Protein AF-A0A5B6ZWJ5-F1 (afdb_monomer)

Solvent-accessible surface area (backbone atoms only — not comparable to full-atom values): 5854 Å² total; per-residue (Å²): 135,49,71,37,37,60,57,51,53,51,52,49,55,54,39,75,76,37,49,69,62,51,33,50,21,36,33,66,34,54,74,64,79,86,62,72,54,64,70,60,48,50,61,48,58,76,70,50,56,62,32,55,70,60,19,50,56,49,48,58,53,47,57,58,23,60,80,50,76,51,56,51,50,60,59,69,78,40,70,85,66,88,77,86,80,52,45,50,64,77,91,28,43,79,43,54,72,72,73,85

InterPro domains:
  IPR004993 GH3 family [PTHR31901] (2-100)

Structure (mmCIF, N/CA/C/O backbone):
data_AF-A0A5B6ZWJ5-F1
#
_entry.id   AF-A0A5B6ZWJ5-F1
#
loop_
_atom_site.group_PDB
_atom_site.id
_atom_site.type_symbol
_atom_site.label_atom_id
_atom_site.label_alt_id
_atom_site.label_comp_id
_atom_site.label_asym_id
_atom_site.label_entity_id
_atom_site.label_seq_id
_atom_site.pdbx_PDB_ins_code
_atom_site.Cartn_x
_atom_site.Cartn_y
_atom_site.Cartn_z
_atom_site.occupancy
_atom_site.B_iso_or_equiv
_atom_site.auth_seq_id
_atom_site.auth_comp_id
_atom_site.auth_asym_id
_atom_site.auth_atom_id
_atom_site.pdbx_PDB_model_num
ATOM 1 N N . THR A 1 1 ? 0.733 11.813 -6.912 1.00 59.22 1 THR A N 1
ATOM 2 C CA . THR A 1 1 ? 1.375 11.073 -8.016 1.00 59.22 1 THR A CA 1
ATOM 3 C C . THR A 1 1 ? 2.796 10.754 -7.587 1.00 59.22 1 THR A C 1
ATOM 5 O O . THR A 1 1 ? 3.380 11.565 -6.878 1.00 59.22 1 THR A O 1
ATOM 8 N N . SER A 1 2 ? 3.343 9.592 -7.946 1.00 80.69 2 SER A N 1
ATOM 9 C CA . SER A 1 2 ? 4.737 9.248 -7.623 1.00 80.69 2 SER A CA 1
ATOM 10 C C . SER A 1 2 ? 5.616 9.512 -8.837 1.00 80.69 2 SER A C 1
ATOM 12 O O . SER A 1 2 ? 5.541 8.786 -9.827 1.00 80.69 2 SER A O 1
ATOM 14 N N . THR A 1 3 ? 6.435 10.561 -8.772 1.00 90.50 3 THR A N 1
ATOM 15 C CA . THR A 1 3 ? 7.242 11.019 -9.913 1.00 90.50 3 THR A CA 1
ATOM 16 C C . THR A 1 3 ? 8.244 9.968 -10.385 1.00 90.50 3 THR A C 1
ATOM 18 O O . THR A 1 3 ? 8.431 9.825 -11.586 1.00 90.50 3 THR A O 1
ATOM 21 N N . PHE A 1 4 ? 8.839 9.194 -9.474 1.00 94.12 4 PHE A N 1
ATOM 22 C CA . PHE A 1 4 ? 9.875 8.208 -9.790 1.00 94.12 4 PHE A CA 1
ATOM 23 C C . PHE A 1 4 ? 9.508 6.801 -9.317 1.00 94.12 4 PHE A C 1
ATOM 25 O O . PHE A 1 4 ? 8.923 6.639 -8.242 1.00 94.12 4 PHE A O 1
ATOM 32 N N . ALA A 1 5 ? 9.929 5.783 -10.079 1.00 92.88 5 ALA A N 1
ATOM 33 C CA . ALA A 1 5 ? 9.702 4.370 -9.756 1.00 92.88 5 ALA A CA 1
ATOM 34 C C . ALA A 1 5 ? 10.183 4.007 -8.341 1.00 92.88 5 ALA A C 1
ATOM 36 O O . ALA A 1 5 ? 9.525 3.251 -7.630 1.00 92.88 5 ALA A O 1
ATOM 37 N N . TYR A 1 6 ? 11.292 4.611 -7.905 1.00 93.38 6 TYR A N 1
ATOM 38 C CA . TYR A 1 6 ? 11.819 4.459 -6.550 1.00 93.38 6 TYR A CA 1
ATOM 39 C C . TYR A 1 6 ? 10.780 4.764 -5.464 1.00 93.38 6 TYR A C 1
ATOM 41 O O . TYR A 1 6 ? 10.645 3.994 -4.519 1.00 93.38 6 TYR A O 1
ATOM 49 N N . SER A 1 7 ? 10.020 5.855 -5.604 1.00 93.81 7 SER A N 1
ATOM 50 C CA . SER A 1 7 ? 9.019 6.257 -4.611 1.00 93.81 7 SER A CA 1
ATOM 51 C C . SER A 1 7 ? 7.901 5.224 -4.475 1.00 93.81 7 SER A C 1
ATOM 53 O O . SER A 1 7 ? 7.386 5.028 -3.381 1.00 93.81 7 SER A O 1
ATOM 55 N N . ILE A 1 8 ? 7.548 4.542 -5.569 1.00 94.06 8 ILE A N 1
ATOM 56 C CA . ILE A 1 8 ? 6.551 3.465 -5.557 1.00 94.06 8 ILE A CA 1
ATOM 57 C C . ILE A 1 8 ? 7.114 2.235 -4.842 1.00 94.06 8 ILE A C 1
ATOM 59 O O . ILE A 1 8 ? 6.454 1.687 -3.969 1.00 94.06 8 ILE A O 1
ATOM 63 N N . VAL A 1 9 ? 8.359 1.852 -5.143 1.00 93.75 9 VAL A N 1
ATOM 64 C CA . VAL A 1 9 ? 9.037 0.743 -4.450 1.00 93.75 9 VAL A CA 1
ATOM 65 C C . VAL A 1 9 ? 9.132 1.004 -2.944 1.00 93.75 9 VAL A C 1
ATOM 67 O O . VAL A 1 9 ? 8.920 0.092 -2.155 1.00 93.75 9 VAL A O 1
ATOM 70 N N . GLN A 1 10 ? 9.425 2.239 -2.528 1.00 94.44 10 GLN A N 1
ATOM 71 C CA . GLN A 1 10 ? 9.439 2.590 -1.104 1.00 94.44 10 GLN A CA 1
ATOM 72 C C . GLN A 1 10 ? 8.048 2.513 -0.475 1.00 94.44 10 GLN A C 1
ATOM 74 O O . GLN A 1 10 ? 7.922 2.017 0.637 1.00 94.44 10 GLN A O 1
ATOM 79 N N . ALA A 1 11 ? 7.007 2.952 -1.187 1.00 94.56 11 ALA A N 1
ATOM 80 C CA . ALA A 1 11 ? 5.638 2.845 -0.694 1.00 94.56 11 ALA A CA 1
ATOM 81 C C . ALA A 1 11 ? 5.219 1.383 -0.472 1.00 94.56 11 ALA A C 1
ATOM 83 O O . ALA A 1 11 ? 4.606 1.092 0.550 1.00 94.56 11 ALA A O 1
ATOM 84 N N . PHE A 1 12 ? 5.583 0.468 -1.378 1.00 94.56 12 PHE A N 1
ATOM 85 C CA . PHE A 1 12 ? 5.301 -0.958 -1.191 1.00 94.56 12 PHE A CA 1
ATOM 86 C C . PHE A 1 12 ? 6.113 -1.570 -0.056 1.00 94.56 12 PHE A C 1
ATOM 88 O O . PHE A 1 12 ? 5.522 -2.226 0.783 1.00 94.56 12 PHE A O 1
ATOM 95 N N . ARG A 1 13 ? 7.397 -1.237 0.087 1.00 94.19 13 ARG A N 1
ATOM 96 C CA . ARG A 1 13 ? 8.182 -1.674 1.256 1.00 94.19 13 ARG A CA 1
ATOM 97 C C . ARG A 1 13 ? 7.564 -1.239 2.582 1.00 94.19 13 ARG A 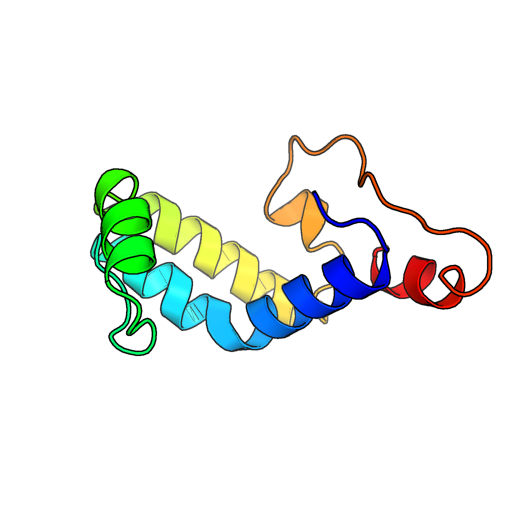C 1
ATOM 99 O O . ARG A 1 13 ? 7.479 -2.020 3.515 1.00 94.19 13 ARG A O 1
ATOM 106 N N . SER A 1 14 ? 7.096 0.006 2.668 1.00 95.12 14 SE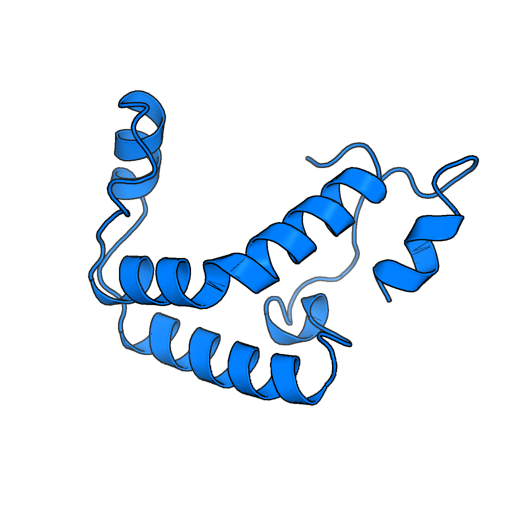R A N 1
ATOM 107 C CA . SER A 1 14 ? 6.371 0.460 3.858 1.00 95.12 14 SER A CA 1
ATOM 108 C C . SER A 1 14 ? 5.024 -0.247 4.029 1.00 95.12 14 SER A C 1
ATOM 110 O O . SER A 1 14 ? 4.579 -0.418 5.156 1.00 95.12 14 SER A O 1
ATOM 112 N N . PHE A 1 15 ? 4.362 -0.644 2.940 1.00 95.69 15 PHE A N 1
ATOM 113 C CA . PHE A 1 15 ? 3.130 -1.429 3.004 1.00 95.69 15 PHE A CA 1
ATOM 114 C C . P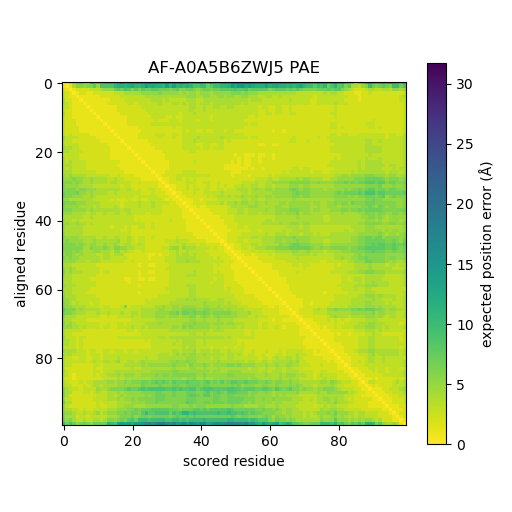HE A 1 15 ? 3.382 -2.836 3.559 1.00 95.69 15 PHE A C 1
ATOM 116 O O . PHE A 1 15 ? 2.640 -3.255 4.439 1.00 95.69 15 PHE A O 1
ATOM 123 N N . GLU A 1 16 ? 4.452 -3.509 3.127 1.00 94.19 16 GLU A N 1
ATOM 124 C CA . GLU A 1 16 ? 4.870 -4.828 3.636 1.00 94.19 16 GLU A CA 1
ATOM 125 C C . GLU A 1 16 ? 5.031 -4.823 5.166 1.00 94.19 16 GLU A C 1
ATOM 127 O O . GLU A 1 16 ? 4.654 -5.770 5.844 1.00 94.19 16 GLU A O 1
ATOM 132 N N . GLU A 1 17 ? 5.525 -3.725 5.740 1.00 94.56 17 GLU A N 1
ATOM 133 C CA . GLU A 1 17 ? 5.706 -3.591 7.192 1.00 94.56 17 GLU A CA 1
ATOM 134 C C . GLU A 1 17 ? 4.420 -3.207 7.949 1.00 94.56 17 GLU A C 1
ATOM 136 O O . GLU A 1 17 ? 4.327 -3.409 9.161 1.00 94.56 17 GLU A O 1
ATOM 141 N N . LEU A 1 18 ? 3.446 -2.590 7.271 1.00 95.88 18 LEU A N 1
ATOM 142 C CA . LEU A 1 18 ? 2.310 -1.905 7.907 1.00 95.88 18 LEU A CA 1
ATOM 143 C C . LEU A 1 18 ? 0.940 -2.486 7.542 1.00 95.88 18 LEU A C 1
ATOM 145 O O . LEU A 1 18 ? -0.065 -2.004 8.067 1.00 95.88 18 LEU A O 1
ATOM 149 N N . TRP A 1 19 ? 0.859 -3.485 6.661 1.00 95.88 19 TRP A N 1
ATOM 150 C CA . TRP A 1 19 ? -0.421 -3.983 6.145 1.00 95.88 19 TRP A CA 1
ATOM 151 C C . TRP A 1 19 ? -1.362 -4.465 7.257 1.00 95.88 19 TRP A C 1
ATOM 153 O O . TRP A 1 19 ? -2.558 -4.192 7.190 1.00 95.88 19 TRP A O 1
ATOM 163 N N . ASN A 1 20 ? -0.824 -5.077 8.316 1.00 95.56 20 ASN A N 1
ATOM 164 C CA . ASN A 1 20 ? -1.580 -5.506 9.497 1.00 95.56 20 ASN A CA 1
ATOM 165 C C . ASN A 1 20 ? -2.258 -4.328 10.222 1.00 95.56 20 ASN A C 1
ATOM 167 O O . ASN A 1 20 ? -3.458 -4.366 10.50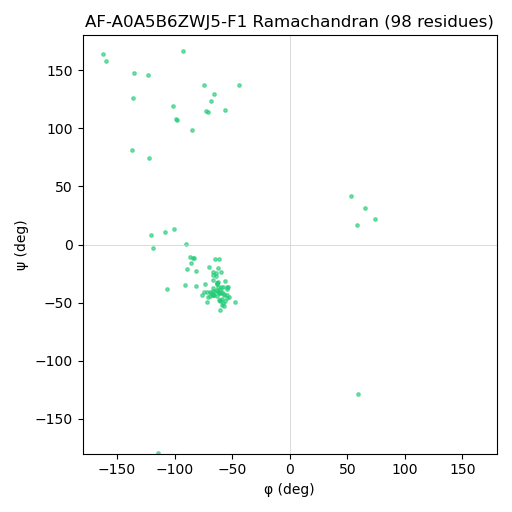3 1.00 95.56 20 ASN A O 1
ATOM 171 N N . ASP A 1 21 ? -1.505 -3.251 10.479 1.00 95.69 21 ASP A N 1
ATOM 172 C CA . ASP A 1 21 ? -2.030 -2.023 11.094 1.00 95.69 21 ASP A CA 1
ATOM 173 C C . ASP A 1 21 ? -3.105 -1.391 10.190 1.00 95.69 21 ASP A C 1
ATOM 175 O O . ASP A 1 21 ? -4.157 -0.968 10.669 1.00 95.69 21 ASP A O 1
ATOM 179 N N . ILE A 1 22 ? -2.875 -1.379 8.871 1.00 95.31 22 ILE A N 1
ATOM 180 C CA . ILE A 1 22 ? -3.821 -0.842 7.883 1.00 95.31 22 ILE A CA 1
ATOM 181 C C . ILE A 1 22 ? -5.126 -1.651 7.877 1.00 95.31 22 ILE A C 1
ATOM 183 O O . ILE A 1 22 ? -6.210 -1.067 7.864 1.00 95.31 22 ILE A O 1
ATOM 187 N N . CYS A 1 23 ? -5.053 -2.982 7.911 1.00 96.31 23 CYS A N 1
ATOM 188 C CA . CYS A 1 23 ? -6.240 -3.836 7.925 1.00 96.31 23 CYS A CA 1
ATOM 189 C C . CYS A 1 23 ? -7.038 -3.679 9.221 1.00 96.31 23 CYS A C 1
ATOM 191 O O . CYS A 1 23 ? -8.270 -3.618 9.183 1.00 96.31 23 CYS A O 1
ATOM 193 N N . LYS A 1 24 ? -6.355 -3.522 10.360 1.00 96.12 24 LYS A N 1
ATOM 194 C CA . LYS A 1 24 ? -6.999 -3.198 11.636 1.00 96.12 24 LYS A CA 1
ATOM 195 C C . LYS A 1 24 ? -7.731 -1.855 11.585 1.00 96.12 24 LYS A C 1
ATOM 197 O O . LYS A 1 24 ? -8.903 -1.797 11.957 1.00 96.12 24 LYS A O 1
ATOM 202 N N . ASP A 1 25 ? -7.079 -0.814 11.075 1.00 96.06 25 ASP A N 1
ATOM 203 C CA . ASP A 1 25 ? -7.669 0.521 10.940 1.00 96.06 25 ASP A CA 1
ATOM 204 C C . ASP A 1 25 ? -8.914 0.488 10.026 1.00 96.06 25 ASP A C 1
ATOM 206 O O . ASP A 1 25 ? -9.951 1.058 10.367 1.00 96.06 25 ASP A O 1
ATOM 210 N N . ILE A 1 26 ? -8.874 -0.258 8.913 1.00 96.25 26 ILE A N 1
ATOM 211 C CA . ILE A 1 26 ? -10.032 -0.460 8.015 1.00 96.25 26 ILE A CA 1
ATOM 212 C C . ILE A 1 26 ? -11.158 -1.237 8.710 1.00 96.25 26 ILE A C 1
ATOM 214 O O . ILE A 1 26 ? -12.332 -0.882 8.575 1.00 96.25 26 ILE A O 1
ATOM 218 N N . ARG A 1 27 ? -10.823 -2.295 9.456 1.00 96.69 27 ARG A N 1
ATOM 219 C CA . ARG A 1 27 ? -11.798 -3.126 10.176 1.00 96.69 27 ARG A CA 1
ATOM 220 C C . ARG A 1 27 ? -12.569 -2.306 11.204 1.00 96.69 27 ARG A C 1
ATOM 222 O O . ARG A 1 27 ? -13.792 -2.400 11.264 1.00 96.69 27 ARG A O 1
ATOM 229 N N . GLU A 1 28 ? -11.852 -1.529 12.007 1.00 95.31 28 GLU A N 1
ATOM 230 C CA . GLU A 1 28 ? -12.419 -0.750 13.110 1.00 95.31 28 GLU A CA 1
ATOM 231 C C . GLU A 1 28 ? -12.949 0.619 12.655 1.00 95.31 28 GLU A C 1
ATOM 233 O O . GLU A 1 28 ? -13.714 1.250 13.381 1.00 95.31 28 GLU A O 1
ATOM 238 N N . GLY A 1 29 ? -12.568 1.083 11.459 1.00 94.81 29 GLY A N 1
ATOM 239 C CA . GLY A 1 29 ? -12.839 2.445 10.997 1.00 94.81 29 GLY A CA 1
ATOM 240 C C . GLY A 1 29 ? -12.110 3.494 11.836 1.00 94.81 29 GLY A C 1
ATOM 241 O O . GLY A 1 29 ? -12.624 4.591 12.053 1.00 94.81 29 GLY A O 1
ATOM 242 N N . THR A 1 30 ? -10.939 3.140 12.362 1.00 95.00 30 THR A N 1
ATOM 243 C CA . THR A 1 30 ? -10.122 3.990 13.230 1.00 95.00 30 THR A CA 1
ATOM 244 C C . THR A 1 30 ? -8.810 4.336 12.530 1.00 95.00 30 THR A C 1
ATOM 246 O O . THR A 1 30 ? -8.592 4.004 11.370 1.00 95.00 30 THR A O 1
ATOM 249 N N . LEU A 1 31 ? -7.950 5.099 13.202 1.00 94.38 31 LEU A N 1
ATOM 250 C CA . LEU A 1 31 ? -6.630 5.419 12.677 1.00 94.38 31 LEU A CA 1
ATOM 251 C C . LEU A 1 31 ? -5.597 5.290 13.782 1.00 94.38 31 LEU A C 1
ATOM 253 O O . LEU A 1 31 ? -5.705 5.977 14.811 1.00 94.38 31 LEU A O 1
ATOM 257 N N . SER A 1 32 ? -4.564 4.496 13.518 1.00 93.12 32 SER A N 1
ATOM 258 C CA . SER A 1 32 ? -3.447 4.250 14.419 1.00 93.12 32 SER A CA 1
ATOM 259 C C . SER A 1 32 ? -2.922 5.541 15.071 1.00 93.12 32 SER A C 1
ATOM 261 O O . SER A 1 32 ? -2.762 6.575 14.401 1.00 93.12 32 SER A O 1
ATOM 263 N N . PRO A 1 33 ? -2.617 5.533 16.384 1.00 92.25 33 PRO A N 1
ATOM 264 C CA . PRO A 1 33 ? -2.090 6.701 17.091 1.00 92.25 33 PRO A CA 1
ATOM 265 C C . PRO A 1 33 ? -0.696 7.118 16.598 1.00 92.25 33 PRO A C 1
ATOM 267 O O . PRO A 1 33 ? -0.256 8.229 16.888 1.00 92.25 33 PRO A O 1
ATOM 270 N N . ARG A 1 34 ? -0.022 6.268 15.805 1.00 92.88 34 ARG A N 1
ATOM 271 C CA . ARG A 1 34 ? 1.247 6.584 15.126 1.00 92.88 34 ARG A CA 1
ATOM 272 C C . ARG A 1 34 ? 1.132 7.824 14.234 1.00 92.88 34 ARG A C 1
ATOM 274 O O . ARG A 1 34 ? 2.101 8.563 14.081 1.00 92.88 34 ARG A O 1
ATOM 281 N N . ILE A 1 35 ? -0.049 8.076 13.666 1.00 93.56 35 ILE A N 1
ATOM 282 C CA . ILE A 1 35 ? -0.307 9.271 12.860 1.00 93.56 35 ILE A CA 1
ATOM 283 C C . ILE A 1 35 ? -0.701 10.418 13.787 1.00 93.56 35 ILE A C 1
ATOM 285 O O . ILE A 1 35 ? -1.855 10.532 14.190 1.00 93.56 35 ILE A O 1
ATOM 289 N N . THR A 1 36 ? 0.248 11.287 14.121 1.00 95.12 36 THR A N 1
ATOM 290 C CA . THR A 1 36 ? 0.041 12.376 15.095 1.00 95.12 36 THR A CA 1
ATOM 291 C C . THR A 1 36 ? -0.484 13.669 14.471 1.00 95.12 36 THR A C 1
ATOM 293 O O . THR A 1 36 ? -1.083 14.488 15.164 1.00 95.12 36 THR A O 1
ATOM 296 N N . ILE A 1 37 ? -0.299 13.864 13.161 1.00 97.12 37 ILE A N 1
ATOM 297 C CA . ILE A 1 37 ? -0.622 15.121 12.472 1.00 97.12 37 ILE A CA 1
ATOM 298 C C . ILE A 1 37 ? -2.151 15.307 12.385 1.00 97.12 37 ILE A C 1
ATOM 300 O O . ILE A 1 37 ? -2.802 14.579 11.628 1.00 97.12 37 ILE A O 1
ATOM 304 N N . PRO A 1 38 ? -2.750 16.316 13.055 1.00 95.25 38 PRO A N 1
ATOM 305 C CA . PRO A 1 38 ? -4.209 16.430 13.167 1.00 95.25 38 PRO A CA 1
ATOM 306 C C . PRO A 1 38 ? -4.932 16.562 11.824 1.00 95.25 38 PRO A C 1
ATOM 308 O O . PRO A 1 38 ? -5.981 15.956 11.618 1.00 95.25 38 PRO A O 1
ATOM 311 N N . LYS A 1 39 ? -4.352 17.317 10.879 1.00 96.56 39 LYS A N 1
ATOM 312 C CA . LYS A 1 39 ? -4.926 17.492 9.535 1.00 96.56 39 LYS A CA 1
ATOM 313 C C . LYS A 1 39 ? 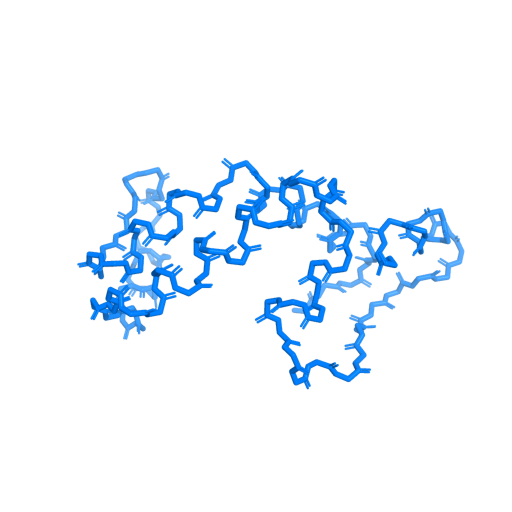-4.989 16.176 8.756 1.00 96.56 39 LYS A C 1
ATOM 315 O O . LYS A 1 39 ? -5.981 15.933 8.080 1.00 96.56 39 LYS A O 1
ATOM 320 N N . MET A 1 40 ? -3.962 15.331 8.873 1.00 94.94 40 MET A N 1
ATOM 321 C CA . ME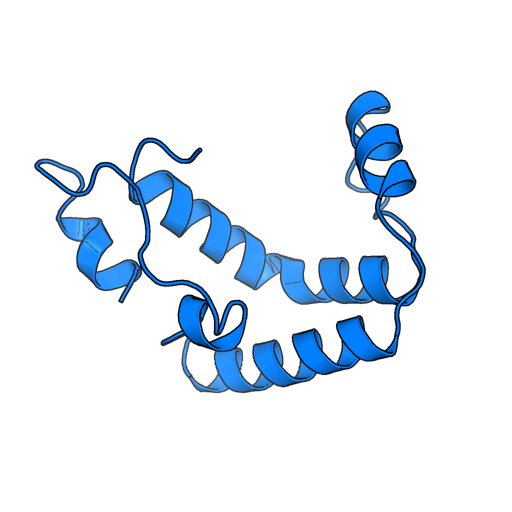T A 1 40 ? -3.948 14.014 8.230 1.00 94.94 40 MET A CA 1
ATOM 322 C C . MET A 1 40 ? -4.961 13.081 8.879 1.00 94.94 40 MET A C 1
ATOM 324 O O . MET A 1 40 ? -5.720 12.433 8.167 1.00 94.94 40 MET A O 1
ATOM 328 N N . ARG A 1 41 ? -5.019 13.064 10.219 1.00 95.56 41 ARG A N 1
ATOM 329 C CA . ARG A 1 41 ? -5.999 12.246 10.942 1.00 95.56 41 ARG A CA 1
ATOM 330 C C . ARG A 1 41 ? -7.419 12.578 10.513 1.00 95.56 41 ARG A C 1
ATOM 332 O O . ARG A 1 41 ? -8.166 11.674 10.172 1.00 95.56 41 ARG A O 1
ATOM 339 N N . LYS A 1 42 ? -7.761 13.870 10.481 1.00 95.75 42 LYS A N 1
ATOM 340 C CA . LYS A 1 42 ? -9.080 14.325 10.038 1.00 95.75 42 LYS A CA 1
ATOM 341 C C . LYS A 1 42 ? -9.381 13.864 8.608 1.00 95.75 42 LYS A C 1
ATOM 343 O O . LYS A 1 42 ? -10.397 13.228 8.391 1.00 95.75 42 LYS A O 1
ATOM 348 N N . ALA A 1 43 ? -8.466 14.104 7.667 1.00 96.62 43 ALA A N 1
ATOM 349 C CA . ALA A 1 43 ? -8.677 13.742 6.265 1.00 96.62 43 ALA A CA 1
ATOM 350 C C . ALA A 1 43 ? -8.901 12.235 6.045 1.00 96.62 43 ALA A C 1
ATOM 352 O O . ALA A 1 43 ? -9.694 11.860 5.188 1.00 96.62 43 ALA A O 1
ATOM 353 N N . VAL A 1 44 ? -8.214 11.373 6.803 1.00 95.31 44 VAL A N 1
ATOM 354 C CA . VAL A 1 44 ? -8.407 9.917 6.713 1.00 95.31 44 VAL A CA 1
ATOM 355 C C . VAL A 1 44 ? -9.698 9.487 7.410 1.00 95.31 44 VAL A C 1
ATOM 357 O O . VAL A 1 44 ? -10.452 8.705 6.838 1.00 95.31 44 VAL A O 1
ATOM 360 N N . LEU A 1 45 ? -9.984 10.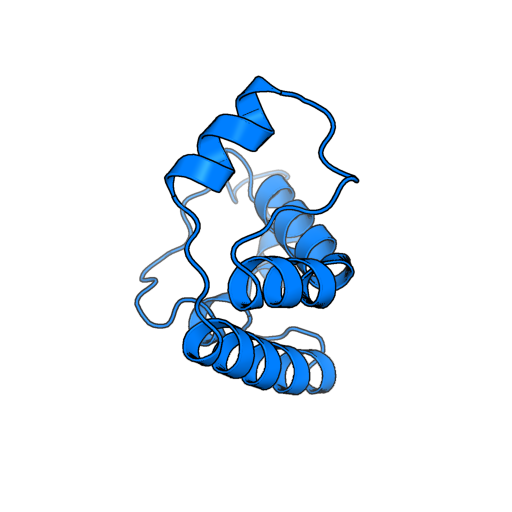024 8.601 1.00 94.88 45 LEU A N 1
ATOM 361 C CA . LEU A 1 45 ? -11.207 9.716 9.352 1.00 94.88 45 LEU A CA 1
ATOM 362 C C . LEU A 1 45 ? -12.486 10.171 8.631 1.00 94.88 45 LEU A C 1
ATOM 364 O O . LEU A 1 45 ? -13.528 9.558 8.815 1.00 94.88 45 LEU A O 1
ATOM 368 N N . ASP A 1 46 ? -12.399 11.198 7.783 1.00 96.19 46 ASP A N 1
ATOM 369 C CA . ASP A 1 46 ? -13.514 11.655 6.944 1.00 96.19 46 ASP A CA 1
ATOM 370 C C . ASP A 1 46 ? -13.851 10.657 5.807 1.00 96.19 46 ASP A C 1
ATOM 372 O O . ASP A 1 46 ? -14.945 10.710 5.246 1.00 96.19 46 ASP A O 1
ATOM 376 N N . ILE A 1 47 ? -12.923 9.759 5.443 1.00 95.06 47 ILE A N 1
ATOM 377 C CA . ILE A 1 47 ? -13.073 8.781 4.346 1.00 95.06 47 ILE A CA 1
ATOM 378 C C . ILE A 1 47 ? -13.294 7.365 4.885 1.00 95.06 47 ILE A C 1
ATOM 380 O O . ILE A 1 47 ? -14.033 6.574 4.292 1.00 95.06 47 ILE A O 1
ATOM 384 N N . ILE A 1 48 ? -12.611 7.015 5.973 1.00 94.25 48 ILE A N 1
ATOM 385 C CA . ILE A 1 48 ? -12.630 5.662 6.512 1.00 94.25 48 ILE A CA 1
ATOM 386 C C . ILE A 1 48 ? -13.961 5.390 7.217 1.00 94.25 48 ILE A C 1
ATOM 388 O O . ILE A 1 48 ? -14.493 6.213 7.956 1.00 94.25 48 ILE A O 1
ATOM 392 N N . SER A 1 49 ? -14.505 4.204 6.982 1.00 93.81 49 SER A N 1
ATOM 393 C CA . SER A 1 49 ? -15.667 3.683 7.695 1.00 93.81 49 SER A CA 1
ATOM 394 C C . SER A 1 49 ? -15.386 2.229 8.069 1.00 93.81 49 SER A C 1
ATOM 396 O O . SER A 1 49 ? -14.664 1.563 7.320 1.00 93.81 49 SER A O 1
ATOM 398 N N . PRO A 1 50 ? -15.909 1.730 9.206 1.00 96.12 50 PRO A N 1
ATOM 399 C CA . PRO A 1 50 ? -15.669 0.354 9.624 1.00 96.12 50 PRO A CA 1
ATOM 400 C C . PRO A 1 50 ? -16.105 -0.626 8.532 1.00 96.12 50 PRO A C 1
ATOM 402 O O . PRO A 1 50 ? -17.288 -0.704 8.192 1.00 96.12 50 PRO A O 1
ATOM 405 N N . ASN A 1 51 ? -15.151 -1.369 7.969 1.00 96.19 51 ASN A N 1
ATOM 406 C CA . ASN A 1 51 ? -15.418 -2.334 6.908 1.00 96.19 51 ASN A CA 1
ATOM 407 C C . ASN A 1 51 ? -14.658 -3.653 7.139 1.00 96.19 51 ASN A C 1
ATOM 409 O O . ASN A 1 51 ? -13.615 -3.896 6.525 1.00 96.19 51 ASN A O 1
ATOM 413 N N . PRO A 1 52 ? -15.200 -4.545 7.991 1.00 95.44 52 PRO A N 1
ATOM 414 C CA . PRO A 1 52 ? -14.570 -5.827 8.299 1.00 95.44 52 PRO A CA 1
ATOM 415 C C . PRO A 1 52 ? -14.423 -6.751 7.085 1.00 95.44 52 PRO A C 1
ATOM 417 O O . PRO A 1 52 ? -13.458 -7.502 7.005 1.00 95.44 52 PRO A O 1
ATOM 420 N N . CYS A 1 53 ? -15.358 -6.693 6.129 1.00 96.19 53 CYS A N 1
ATOM 421 C CA . CYS A 1 53 ? -15.308 -7.524 4.924 1.00 96.19 53 CYS A CA 1
ATOM 422 C C . CYS A 1 53 ? -14.162 -7.102 3.997 1.00 96.19 53 CYS A C 1
ATOM 424 O O . CYS A 1 53 ? -13.466 -7.955 3.452 1.00 96.19 53 CYS A O 1
ATOM 426 N N . LEU A 1 54 ? -13.942 -5.793 3.833 1.00 95.00 54 LEU A N 1
ATOM 427 C CA . LEU A 1 54 ? -12.801 -5.293 3.072 1.00 95.00 54 LEU A CA 1
ATOM 428 C C . LEU A 1 54 ? -11.482 -5.621 3.773 1.00 95.00 54 LEU A C 1
ATOM 430 O O . LEU A 1 54 ? -10.557 -6.056 3.098 1.00 95.00 54 LEU A O 1
ATOM 434 N N . ALA A 1 55 ? -11.415 -5.443 5.095 1.00 96.44 55 ALA A N 1
ATOM 435 C CA . ALA A 1 55 ? -10.226 -5.777 5.871 1.00 96.44 55 ALA A CA 1
ATOM 436 C C . ALA A 1 55 ? -9.840 -7.250 5.691 1.00 96.44 55 ALA A C 1
ATOM 438 O O . ALA A 1 55 ? -8.736 -7.510 5.240 1.00 96.44 55 ALA A O 1
ATOM 439 N N . LEU A 1 56 ? -10.771 -8.187 5.912 1.00 96.44 56 LEU A N 1
ATOM 440 C CA . LEU A 1 56 ? -10.530 -9.624 5.715 1.00 96.44 56 LEU A CA 1
ATOM 441 C C . LEU A 1 56 ? -10.020 -9.942 4.305 1.00 96.44 56 LEU A C 1
ATOM 443 O O . LEU A 1 56 ? -9.022 -10.625 4.148 1.00 96.44 56 LEU A O 1
ATOM 447 N N . ARG A 1 57 ? -10.645 -9.375 3.267 1.00 96.25 57 ARG A N 1
ATOM 448 C CA . ARG A 1 57 ? -10.205 -9.600 1.880 1.00 96.25 57 ARG A CA 1
ATOM 449 C C . ARG A 1 57 ? -8.796 -9.083 1.598 1.00 96.25 57 ARG A C 1
ATOM 451 O O . ARG A 1 57 ? -8.124 -9.630 0.731 1.00 96.25 57 ARG A O 1
ATOM 458 N N . ILE A 1 58 ? -8.393 -7.979 2.227 1.00 96.19 58 ILE A N 1
ATOM 459 C CA . ILE A 1 58 ? -7.034 -7.448 2.082 1.00 96.19 58 ILE A CA 1
ATOM 460 C C . ILE A 1 58 ? -6.060 -8.318 2.875 1.00 96.19 58 ILE A C 1
ATOM 462 O O . ILE A 1 58 ? -4.998 -8.614 2.345 1.00 96.19 58 ILE A O 1
ATOM 466 N N . GLU A 1 59 ? -6.428 -8.757 4.080 1.00 96.50 59 GLU A N 1
ATOM 467 C CA . GLU A 1 59 ? -5.619 -9.669 4.897 1.00 96.50 59 GLU A CA 1
ATOM 468 C C . GLU A 1 59 ? -5.359 -10.987 4.164 1.00 96.50 59 GLU A C 1
ATOM 470 O O . GLU A 1 59 ? -4.196 -11.304 3.947 1.00 96.50 59 GLU A O 1
ATOM 475 N N . ASP A 1 60 ? -6.397 -11.663 3.657 1.00 96.19 60 ASP A N 1
ATOM 476 C CA . ASP A 1 60 ? -6.258 -12.901 2.873 1.00 96.19 60 ASP A CA 1
ATOM 477 C C . ASP A 1 60 ? -5.309 -12.697 1.672 1.00 96.19 60 ASP A C 1
ATOM 479 O O . ASP A 1 60 ? -4.434 -13.510 1.382 1.00 96.19 60 ASP A O 1
ATOM 483 N N . CYS A 1 61 ? -5.447 -11.566 0.966 1.00 95.88 61 CYS A N 1
ATOM 484 C CA . CYS A 1 61 ? -4.555 -11.218 -0.139 1.00 95.88 61 CYS A CA 1
ATOM 485 C C . CYS A 1 61 ? -3.109 -10.983 0.316 1.00 95.88 61 CYS A C 1
ATOM 487 O O . CYS A 1 61 ? -2.197 -11.336 -0.427 1.00 95.88 61 CYS A O 1
ATOM 489 N N . CYS A 1 62 ? -2.895 -10.337 1.463 1.00 95.81 62 CYS A N 1
ATOM 490 C CA . CYS A 1 62 ? -1.567 -10.049 1.999 1.00 95.81 62 CYS A CA 1
ATOM 491 C C . CYS A 1 62 ? -0.883 -11.316 2.517 1.00 95.81 62 CYS A C 1
ATOM 493 O O . CYS A 1 62 ? 0.292 -11.498 2.225 1.00 95.81 62 CYS A O 1
ATOM 495 N N . GLU A 1 63 ? -1.606 -12.210 3.193 1.00 95.62 63 GLU A N 1
ATOM 496 C CA . GLU A 1 63 ? -1.085 -13.511 3.631 1.00 95.62 63 GLU A CA 1
ATOM 497 C C . GLU A 1 63 ? -0.608 -14.343 2.430 1.00 95.62 63 GLU A C 1
ATOM 499 O O . GLU A 1 63 ? 0.523 -14.823 2.410 1.00 95.62 63 GLU A O 1
ATOM 504 N N . GLU A 1 64 ? -1.410 -14.418 1.360 1.00 95.38 64 GLU A N 1
ATOM 505 C CA . GLU A 1 64 ? -0.985 -15.077 0.116 1.00 95.38 64 GLU A CA 1
ATOM 506 C C . GLU A 1 64 ? 0.224 -14.389 -0.549 1.00 95.38 64 GLU A C 1
ATOM 508 O O . GLU A 1 64 ? 1.029 -15.042 -1.215 1.00 95.38 64 GLU A O 1
ATOM 513 N N . LEU A 1 65 ? 0.346 -13.062 -0.425 1.00 94.31 65 LEU A N 1
ATOM 514 C CA . LEU A 1 65 ? 1.478 -12.312 -0.974 1.00 94.31 65 LEU A CA 1
ATOM 515 C C . LEU A 1 65 ? 2.759 -12.530 -0.164 1.00 94.31 65 LEU A C 1
ATOM 517 O O . LEU A 1 65 ? 3.828 -12.565 -0.770 1.00 94.31 65 LEU A O 1
ATOM 521 N N . GLU A 1 66 ? 2.675 -12.699 1.156 1.00 94.00 66 GLU A N 1
ATOM 522 C CA . GLU A 1 66 ? 3.832 -13.016 2.001 1.00 94.00 66 GLU A CA 1
ATOM 523 C C . GLU A 1 66 ? 4.474 -14.349 1.587 1.00 94.00 66 GLU A C 1
ATOM 525 O O . GLU A 1 66 ? 5.694 -14.414 1.425 1.00 94.00 66 GLU A O 1
ATOM 530 N N . ASP A 1 67 ? 3.663 -15.370 1.289 1.00 92.62 67 ASP A N 1
ATOM 531 C CA . ASP A 1 67 ? 4.138 -16.670 0.784 1.00 92.62 67 ASP A CA 1
ATOM 532 C C . ASP A 1 67 ? 4.819 -16.577 -0.597 1.00 92.62 67 ASP A C 1
ATOM 534 O O . ASP A 1 67 ? 5.644 -17.421 -0.962 1.00 92.62 67 ASP A O 1
ATOM 538 N N . LEU A 1 68 ? 4.480 -15.549 -1.379 1.00 91.75 68 LEU A N 1
ATOM 539 C CA . LEU A 1 68 ? 4.992 -15.305 -2.730 1.00 91.75 68 LEU A CA 1
ATOM 540 C C . LEU A 1 68 ? 6.103 -14.244 -2.782 1.00 91.75 68 LEU A C 1
ATOM 542 O O . LEU A 1 68 ? 6.429 -13.772 -3.875 1.00 91.75 68 LEU A O 1
ATOM 546 N N . ASP A 1 69 ? 6.677 -13.852 -1.639 1.00 90.88 69 ASP A N 1
ATOM 547 C CA . ASP A 1 69 ? 7.685 -12.781 -1.547 1.00 90.88 69 ASP A CA 1
ATOM 548 C C . ASP A 1 69 ? 7.198 -11.474 -2.211 1.00 90.88 69 ASP A C 1
ATOM 550 O O . ASP A 1 69 ? 7.907 -10.810 -2.970 1.00 90.88 69 ASP A O 1
ATOM 554 N N . TRP A 1 70 ? 5.920 -11.145 -1.983 1.00 92.62 70 TRP A N 1
ATOM 555 C CA . TRP A 1 70 ? 5.213 -9.967 -2.499 1.00 92.62 70 TRP A CA 1
ATOM 556 C C . TRP A 1 70 ? 5.164 -9.842 -4.029 1.00 92.62 70 TRP A C 1
ATOM 558 O O . TRP A 1 70 ? 4.829 -8.786 -4.583 1.00 92.62 70 TRP A O 1
ATOM 568 N N . PHE A 1 71 ? 5.437 -10.933 -4.743 1.00 91.62 71 PHE A N 1
ATOM 569 C CA . PHE A 1 71 ? 5.369 -10.966 -6.194 1.00 91.62 71 PHE A CA 1
ATOM 570 C C . PHE A 1 71 ? 3.929 -10.767 -6.691 1.00 91.62 71 PHE A C 1
ATOM 572 O O . PHE A 1 71 ? 2.996 -11.439 -6.258 1.00 91.62 71 PHE A O 1
ATOM 579 N N . GLY A 1 72 ? 3.727 -9.844 -7.638 1.00 91.44 72 GLY A N 1
ATOM 580 C CA . GLY A 1 72 ? 2.393 -9.568 -8.182 1.00 91.44 72 GLY A CA 1
ATOM 581 C C . GLY A 1 72 ? 1.46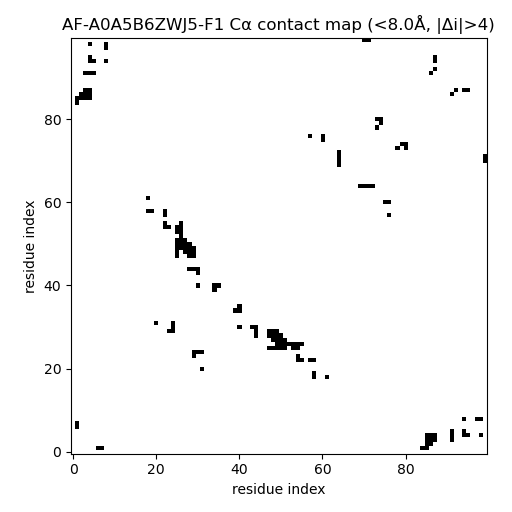0 -8.784 -7.244 1.00 91.44 72 GLY A C 1
ATOM 582 O O . GLY A 1 72 ? 0.244 -8.800 -7.443 1.00 91.44 72 GLY A O 1
ATOM 583 N N . LEU A 1 73 ? 2.006 -8.044 -6.270 1.00 93.69 73 LEU A N 1
ATOM 584 C CA . LEU A 1 73 ? 1.257 -7.198 -5.327 1.00 93.69 73 LEU A CA 1
ATOM 585 C C . LEU A 1 73 ? 0.214 -6.300 -6.018 1.00 93.69 73 LEU A C 1
ATOM 587 O O . LEU A 1 73 ? -0.953 -6.270 -5.622 1.00 93.69 73 LEU A O 1
ATOM 591 N N . ILE A 1 74 ? 0.612 -5.574 -7.071 1.00 93.38 74 ILE A N 1
ATOM 592 C CA . ILE A 1 74 ? -0.255 -4.589 -7.741 1.00 93.38 74 ILE A CA 1
ATOM 593 C C . ILE A 1 74 ? -1.527 -5.229 -8.317 1.00 93.38 74 ILE A C 1
ATOM 595 O O . ILE A 1 74 ? -2.611 -4.771 -7.956 1.00 93.38 74 ILE A O 1
ATOM 599 N N . PRO A 1 75 ? -1.455 -6.252 -9.193 1.00 93.81 75 PRO A N 1
ATOM 600 C CA . PRO A 1 75 ? -2.660 -6.881 -9.729 1.00 93.81 75 PRO A CA 1
ATOM 601 C C . PRO A 1 75 ? -3.477 -7.636 -8.671 1.00 93.81 75 PRO A C 1
ATOM 603 O O . PRO A 1 75 ? -4.683 -7.785 -8.857 1.00 93.81 75 PRO A O 1
ATOM 606 N N . LYS A 1 76 ? -2.868 -8.083 -7.563 1.00 94.31 76 LYS A N 1
ATOM 607 C CA . LYS A 1 76 ? -3.590 -8.753 -6.472 1.00 94.31 76 LYS A CA 1
ATOM 608 C C . LYS A 1 76 ? -4.464 -7.776 -5.676 1.00 94.31 76 LYS A C 1
ATOM 610 O O . LYS A 1 76 ? -5.654 -8.029 -5.500 1.00 94.31 76 LYS A O 1
ATOM 615 N N . LEU A 1 77 ? -3.902 -6.643 -5.246 1.00 94.38 77 LEU A N 1
ATOM 616 C CA . LEU A 1 77 ? -4.624 -5.635 -4.454 1.00 94.38 77 LEU A CA 1
ATOM 617 C C . LEU A 1 77 ? -5.482 -4.694 -5.311 1.00 94.38 77 LEU A C 1
ATOM 619 O O . LEU A 1 77 ? -6.578 -4.300 -4.910 1.00 94.38 77 LEU A O 1
ATOM 623 N N . TRP A 1 78 ? -5.014 -4.349 -6.510 1.00 95.00 78 TRP A N 1
ATOM 624 C CA . TRP A 1 78 ? -5.714 -3.476 -7.452 1.00 95.00 78 TRP A CA 1
ATOM 625 C C . TRP A 1 78 ? -5.943 -4.194 -8.789 1.00 95.00 78 TRP A C 1
ATOM 627 O O . TRP A 1 78 ? -5.326 -3.837 -9.794 1.00 95.00 78 TRP A O 1
ATOM 637 N N . PRO A 1 79 ? -6.888 -5.151 -8.859 1.00 94.50 79 PRO A N 1
ATOM 638 C CA . PRO A 1 79 ? -7.110 -5.973 -10.057 1.00 94.50 79 PRO A CA 1
ATOM 639 C C . PRO A 1 79 ? -7.536 -5.172 -11.296 1.00 94.50 79 PRO A C 1
ATOM 641 O O . PRO A 1 79 ? -7.373 -5.625 -12.423 1.00 94.50 79 PRO A O 1
ATOM 644 N N . ASN A 1 80 ? -8.057 -3.958 -11.104 1.00 96.56 80 ASN A N 1
ATOM 645 C CA . ASN A 1 80 ? -8.459 -3.061 -12.190 1.00 96.56 80 ASN A CA 1
ATOM 646 C C . ASN A 1 80 ? -7.332 -2.113 -12.656 1.00 96.56 80 ASN A C 1
ATOM 648 O O . ASN A 1 80 ? -7.562 -1.274 -13.534 1.00 96.56 80 ASN A O 1
ATOM 652 N N . ALA A 1 81 ? -6.134 -2.186 -12.065 1.00 95.31 81 ALA A N 1
ATOM 653 C CA . ALA A 1 81 ? -5.002 -1.354 -12.457 1.00 95.31 81 ALA A CA 1
ATOM 654 C C . ALA A 1 81 ? -4.498 -1.744 -13.857 1.00 95.31 81 ALA A C 1
ATOM 656 O O . ALA A 1 81 ? -4.127 -2.886 -14.105 1.00 95.31 81 ALA A O 1
ATOM 657 N N . LYS A 1 82 ? -4.466 -0.777 -14.784 1.00 94.31 82 LYS A N 1
ATOM 658 C CA . LYS A 1 82 ? -4.039 -1.009 -16.179 1.00 94.31 82 LYS A CA 1
ATOM 659 C C . LYS A 1 82 ? -2.547 -0.775 -16.406 1.00 94.31 82 LYS A C 1
ATOM 661 O O . LYS A 1 82 ? -1.946 -1.413 -17.262 1.00 94.31 82 LYS A O 1
ATOM 666 N N . TYR A 1 83 ? -1.971 0.191 -15.698 1.00 91.38 83 TYR A N 1
ATOM 667 C CA . TYR A 1 83 ? -0.567 0.571 -15.810 1.00 91.38 83 TYR A CA 1
ATOM 668 C C . TYR A 1 83 ? -0.117 1.321 -14.556 1.00 91.38 83 TYR A C 1
ATOM 670 O O . TYR A 1 83 ? -0.924 1.927 -13.850 1.00 91.38 83 TYR A O 1
ATOM 678 N N . VAL A 1 84 ? 1.193 1.320 -14.316 1.00 90.94 84 VAL A N 1
ATOM 679 C CA . VAL A 1 84 ? 1.841 2.126 -13.278 1.00 90.94 84 VAL A CA 1
ATOM 680 C C . VAL A 1 84 ? 2.475 3.340 -13.945 1.00 90.94 84 VAL A C 1
ATOM 682 O O . VAL A 1 84 ? 3.329 3.198 -14.817 1.00 90.94 84 VAL A O 1
ATOM 685 N N . TYR A 1 85 ? 2.049 4.543 -13.558 1.00 92.06 85 TYR A N 1
ATOM 686 C CA . TYR A 1 85 ? 2.538 5.785 -14.157 1.00 92.06 85 TYR A CA 1
ATOM 687 C C . TYR A 1 85 ? 3.634 6.426 -13.304 1.00 92.06 85 TYR A C 1
ATOM 689 O O . TYR A 1 85 ? 3.356 6.969 -12.233 1.00 92.06 85 TYR A O 1
ATOM 697 N N . SER A 1 86 ? 4.879 6.358 -13.779 1.00 92.38 86 SER A N 1
ATOM 698 C CA . SER A 1 86 ? 6.044 6.948 -13.113 1.00 92.38 86 SER A CA 1
ATOM 699 C C . SER A 1 86 ? 7.233 7.101 -14.069 1.00 92.38 86 SER A C 1
ATOM 701 O O . SER A 1 86 ? 7.267 6.469 -15.125 1.00 92.38 86 SER A O 1
ATOM 703 N N . ILE A 1 87 ? 8.240 7.900 -13.705 1.00 93.94 87 ILE A N 1
ATOM 704 C CA . ILE A 1 87 ? 9.518 7.943 -14.427 1.00 93.94 87 ILE A CA 1
ATOM 705 C C . ILE A 1 87 ? 10.293 6.658 -14.114 1.00 93.94 87 ILE A C 1
ATOM 707 O O . ILE A 1 87 ? 10.702 6.422 -12.974 1.00 93.94 87 ILE A O 1
ATOM 711 N N . MET A 1 88 ? 10.503 5.836 -15.146 1.00 92.44 88 MET A N 1
ATOM 712 C CA . MET A 1 88 ? 11.215 4.548 -15.064 1.00 92.44 88 MET A CA 1
ATOM 713 C C . MET A 1 88 ? 12.456 4.482 -15.975 1.00 92.44 88 MET A C 1
ATOM 715 O O . MET A 1 88 ? 13.054 3.423 -16.150 1.00 92.44 88 MET A O 1
ATOM 719 N N . THR A 1 89 ? 12.838 5.606 -16.584 1.00 93.44 89 THR A N 1
ATOM 720 C CA . THR A 1 89 ? 13.991 5.722 -17.489 1.00 93.44 89 THR A CA 1
ATOM 721 C C . THR A 1 89 ? 15.258 6.158 -16.744 1.00 93.44 89 THR A C 1
ATOM 723 O O . THR A 1 89 ? 15.210 6.582 -15.587 1.00 93.44 89 THR A O 1
ATOM 726 N N . GLY A 1 90 ? 16.418 6.039 -17.399 1.00 94.44 90 GLY A N 1
ATOM 727 C CA . GLY A 1 90 ? 17.704 6.466 -16.841 1.00 94.44 90 GLY A CA 1
ATOM 728 C C . GLY A 1 90 ? 18.043 5.751 -15.532 1.00 94.44 90 GLY A C 1
ATOM 729 O O . GLY A 1 90 ? 17.946 4.528 -15.439 1.00 94.44 90 GLY A O 1
ATOM 730 N N . SER A 1 91 ? 18.389 6.516 -14.495 1.00 93.56 91 SER A N 1
ATOM 731 C CA . SER A 1 91 ? 18.735 5.984 -13.169 1.00 93.56 91 SER A CA 1
ATOM 732 C C . SER A 1 91 ? 17.603 5.206 -12.487 1.00 93.56 91 SER A C 1
ATOM 734 O O . SER A 1 91 ? 17.854 4.519 -11.498 1.00 93.56 91 SER A O 1
ATOM 736 N N . MET A 1 92 ? 16.368 5.281 -13.000 1.00 94.75 92 MET A N 1
ATOM 737 C CA . MET A 1 92 ? 15.229 4.536 -12.464 1.00 94.75 92 MET A CA 1
ATOM 738 C C . MET A 1 92 ? 15.081 3.121 -13.040 1.00 94.75 92 MET A C 1
ATOM 740 O O . MET A 1 92 ? 14.327 2.321 -12.487 1.00 94.75 92 MET A O 1
ATOM 744 N N . GLN A 1 93 ? 15.824 2.770 -14.096 1.00 92.81 93 GLN A N 1
ATOM 745 C CA . GLN A 1 93 ? 15.750 1.448 -14.728 1.00 92.81 93 GLN A CA 1
ATOM 746 C C . GLN A 1 93 ? 15.968 0.260 -13.767 1.00 92.81 93 GLN A C 1
ATOM 748 O O . GLN A 1 93 ? 15.249 -0.733 -13.896 1.00 92.81 93 GLN A O 1
ATOM 753 N N . PRO A 1 94 ? 16.874 0.319 -12.767 1.00 91.38 94 PRO A N 1
ATOM 754 C CA . PRO A 1 94 ? 17.044 -0.778 -11.811 1.00 91.38 94 PRO A CA 1
ATOM 755 C C . PRO A 1 94 ? 15.778 -1.111 -11.004 1.00 91.38 94 PRO A C 1
ATOM 757 O O . PRO A 1 94 ? 15.626 -2.242 -10.545 1.00 91.38 94 PRO A O 1
ATOM 760 N N . TYR A 1 95 ? 14.850 -0.160 -10.851 1.00 91.19 95 TYR A N 1
ATOM 761 C CA . TYR A 1 95 ? 13.603 -0.354 -10.104 1.00 91.19 95 TYR A CA 1
ATOM 762 C C . TYR A 1 95 ? 12.495 -1.018 -10.928 1.00 91.19 95 TYR A C 1
ATOM 764 O O . TYR A 1 95 ? 11.525 -1.487 -10.343 1.00 91.19 95 TYR A O 1
ATOM 772 N N . LEU A 1 96 ? 12.648 -1.139 -12.254 1.00 86.75 96 LEU A N 1
ATOM 773 C CA . LEU A 1 96 ? 11.682 -1.837 -13.114 1.00 86.75 96 LEU A CA 1
ATOM 774 C C . LEU A 1 96 ? 11.472 -3.285 -12.671 1.00 86.75 96 LEU A C 1
ATOM 776 O O . LEU A 1 96 ? 10.342 -3.750 -12.625 1.00 86.75 96 LEU A O 1
ATOM 780 N N . LYS A 1 97 ? 12.554 -3.992 -12.318 1.00 85.44 97 LYS A N 1
ATOM 781 C CA . LYS A 1 97 ? 12.472 -5.387 -11.862 1.00 85.44 97 LYS A CA 1
ATOM 782 C C . LYS A 1 97 ? 11.751 -5.536 -10.522 1.00 85.44 97 LYS A C 1
ATOM 784 O O . LYS A 1 97 ? 11.203 -6.596 -10.277 1.00 85.44 97 LYS A O 1
ATOM 789 N N . LYS A 1 98 ? 11.759 -4.494 -9.683 1.00 85.12 98 LYS A N 1
ATOM 790 C CA . LYS A 1 98 ? 11.110 -4.487 -8.361 1.00 85.12 98 LYS A CA 1
ATOM 791 C C . LYS A 1 98 ? 9.620 -4.140 -8.413 1.00 85.12 98 LYS A C 1
ATOM 793 O O . LYS A 1 98 ? 8.951 -4.243 -7.400 1.00 85.12 98 LYS A O 1
ATOM 798 N N . LEU A 1 99 ? 9.133 -3.658 -9.555 1.00 82.69 99 LEU A N 1
ATOM 799 C CA . LEU A 1 99 ? 7.726 -3.306 -9.780 1.00 82.69 99 LEU A CA 1
ATOM 800 C C . LEU A 1 99 ? 7.024 -4.304 -10.713 1.00 82.69 99 LEU A C 1
ATOM 802 O O . LEU A 1 99 ? 5.943 -4.002 -11.216 1.00 82.69 99 LEU A O 1
ATOM 806 N N . ARG A 1 100 ? 7.681 -5.429 -11.008 1.00 67.50 100 ARG A N 1
ATOM 807 C CA . ARG A 1 100 ? 7.142 -6.510 -11.832 1.00 67.50 100 ARG A CA 1
ATOM 808 C C . ARG A 1 100 ? 6.359 -7.500 -10.995 1.00 67.50 100 ARG A C 1
ATOM 810 O O . ARG A 1 100 ? 6.736 -7.683 -9.821 1.00 67.50 100 ARG A O 1
#

pLDDT: mean 93.34, std 5.13, range [59.22, 97.12]

Secondary structure (DSSP, 8-state):
--SBHHHHHHHHHHHHHHHHHHHHHHHHT---TT---HHHHHHHHTT----HHHHHHHHHHHHHHHHTTTTTHHHHH-TT-----SB-SGGGGGGGGGG-

Radius of gyration: 15.14 Å; Cα contacts (8 Å, |Δi|>4): 85; chains: 1; bounding box: 34×34×35 Å

Foldseek 3Di:
DAAALVVVLVVVVVCLVCVLVVLVCLQCLAHDVVPPDVVVRVVSSVPHDHDNPLSVQSVVLSVVCVVVVNPPVCCSNPVPDDDDDYPCDDPNVVSVVVVD

Mean predicted aligned error: 3.52 Å

Sequence (100 aa):
TSTFAYSIVQAFRSFEELWNDICKDIREGTLSPRITIPKMRKAVLDIISPNPCLALRIEDCCEELEDLDWFGLIPKLWPNAKYVYSIMTGSMQPYLKKLR

Organism: Davidia involucrata (NCBI:txid16924)

Nearest PDB structures (foldseek):
  4epl-assembly1_A  TM=9.776E-01  e=8.800E-08  Arabidopsis thaliana
  5kod-assembly3_C  TM=9.761E-01  e=4.022E-06  Arabidopsis thaliana
  5kod-assembly4_D  TM=9.703E-01  e=6.535E-06  Arabidopsis thaliana
  5kod-assembly1_A  TM=9.710E-01  e=8.330E-06  Arabidopsis thaliana
  7vka-assembly1_A 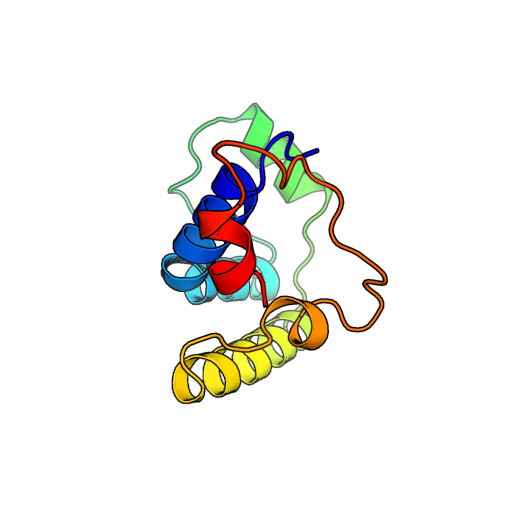 TM=9.664E-01  e=1.128E-05  Arabidopsis thaliana